Protein AF-A0A7W9AHI0-F1 (afdb_monomer_lite)

Radius of gyration: 23.48 Å; chains: 1; bounding box: 58×38×72 Å

pLDDT: mean 75.18, std 15.85, range [32.28, 95.88]

Secondary structure (DSSP, 8-state):
--------------------SEE--EEEEEEEPPPS-GGGEEEPTTS-EEEPEEEEEEEEEEETTEEEEEEEEEEEEEEEE-TT--EEEEEPPHHHHHHHHHHHS--HHHH----GGGG-THHHHHHHHHHHHHHHHHHHHHHHHHTT--

Foldseek 3Di:
DDDDDDDDDDPPDCPDDPDDQWDFDKDKDFLFQAPPDPVQWDQDPVRDTFGWTKIFIKTFTHHRNATAFIDGDQGIWIWTADPVGDIDIGRDDPVNQVVSCVVVVDNSVPPDDDPGVRRRCVVVVVVVVVVVVVVVVVVVVVVCVVVVPD

Organism: NCBI:txid1082345

Sequence (150 aa):
MILALALAMPVTAWTETRRSAMSNTPEVVLVAELPDDPRFEAYGADGRSVALDLGWSYREFSAFWMPFAAWKEAGFVFYARTPEGDLHIAPATRRELASIKALTGRNYETEYRFPYWRHYWGWISVAVLLGYVLWLRRREKARRDADGMM

Structure (mmCIF, N/CA/C/O backbone):
data_AF-A0A7W9AHI0-F1
#
_entry.id   AF-A0A7W9AHI0-F1
#
loop_
_atom_site.group_PDB
_atom_site.id
_atom_site.type_symbol
_atom_site.label_atom_id
_atom_site.label_alt_id
_atom_site.label_comp_id
_atom_site.label_asym_id
_atom_site.label_entity_id
_atom_site.label_seq_id
_atom_site.pdbx_PDB_ins_code
_atom_site.Cartn_x
_atom_site.Cartn_y
_atom_site.Cartn_z
_atom_site.occupancy
_atom_site.B_iso_or_equiv
_atom_site.auth_seq_id
_atom_site.auth_comp_id
_atom_site.auth_asym_id
_atom_site.auth_atom_id
_atom_site.pdbx_PDB_model_num
ATOM 1 N N . MET A 1 1 ? -5.627 26.321 -33.874 1.00 35.81 1 MET A N 1
ATOM 2 C CA . MET A 1 1 ? -5.529 26.811 -32.484 1.00 35.81 1 MET A CA 1
ATOM 3 C C . MET A 1 1 ? -5.981 25.670 -31.581 1.00 35.81 1 MET A C 1
ATOM 5 O O . MET A 1 1 ? -7.168 25.383 -31.542 1.00 35.81 1 MET A O 1
ATOM 9 N N . ILE A 1 2 ? -5.039 24.906 -31.020 1.00 35.97 2 ILE A N 1
ATOM 10 C CA . ILE A 1 2 ? -5.319 23.676 -30.259 1.00 35.97 2 ILE A CA 1
ATOM 11 C C . ILE A 1 2 ? -5.429 24.064 -28.781 1.00 35.97 2 ILE A C 1
ATOM 13 O O . ILE A 1 2 ? -4.451 24.517 -28.195 1.00 35.97 2 ILE A O 1
ATOM 17 N N . LEU A 1 3 ? -6.626 23.929 -28.207 1.00 34.16 3 LEU A N 1
ATOM 18 C CA . LEU A 1 3 ? -6.869 24.090 -26.774 1.00 34.16 3 LEU A CA 1
ATOM 19 C C . LEU A 1 3 ? -6.309 22.867 -26.033 1.00 34.16 3 LEU A C 1
ATOM 21 O O . LEU A 1 3 ? -6.852 21.770 -26.141 1.00 34.16 3 LEU A O 1
ATOM 25 N N . ALA A 1 4 ? -5.228 23.064 -25.281 1.00 36.00 4 ALA A N 1
ATOM 26 C CA . ALA A 1 4 ? -4.749 22.107 -24.294 1.00 36.00 4 ALA A CA 1
ATOM 27 C C . ALA A 1 4 ? -5.460 22.384 -22.961 1.00 36.00 4 ALA A C 1
ATOM 29 O O . ALA A 1 4 ? -5.213 23.396 -22.307 1.00 36.00 4 ALA A O 1
ATOM 30 N N . LEU A 1 5 ? -6.370 21.487 -22.582 1.00 36.00 5 LEU A N 1
ATOM 31 C CA . LEU A 1 5 ? -7.006 21.470 -21.270 1.00 36.00 5 LEU A CA 1
ATOM 32 C C . LEU A 1 5 ? -5.977 20.932 -20.258 1.00 36.00 5 LEU A C 1
ATOM 34 O O . LEU A 1 5 ? -5.748 19.726 -20.172 1.00 36.00 5 LEU A O 1
ATOM 38 N N . ALA A 1 6 ? -5.307 21.826 -19.533 1.00 38.06 6 ALA A N 1
ATOM 39 C CA . ALA A 1 6 ? -4.446 21.448 -18.419 1.00 38.06 6 ALA A CA 1
ATOM 40 C C . ALA A 1 6 ? -5.326 21.033 -17.228 1.00 38.06 6 ALA A C 1
ATOM 42 O O . ALA A 1 6 ? -5.964 21.867 -16.587 1.00 38.06 6 ALA A O 1
ATOM 43 N N . LEU A 1 7 ? -5.383 19.728 -16.962 1.00 40.00 7 LEU A N 1
ATOM 44 C CA . LEU A 1 7 ? -5.977 19.162 -15.754 1.00 40.00 7 LEU A CA 1
ATOM 45 C C . LEU A 1 7 ? -5.159 19.600 -14.534 1.00 40.00 7 LEU A C 1
ATOM 47 O O . LEU A 1 7 ? -4.026 19.165 -14.338 1.00 40.00 7 LEU A O 1
ATOM 51 N N . ALA A 1 8 ? -5.759 20.452 -13.707 1.00 37.53 8 ALA A N 1
ATOM 52 C CA . ALA A 1 8 ? -5.305 20.723 -12.355 1.00 37.53 8 ALA A CA 1
ATOM 53 C C . ALA A 1 8 ? -5.481 19.452 -11.506 1.00 37.53 8 ALA A C 1
ATOM 55 O O . ALA A 1 8 ? -6.604 19.064 -11.190 1.00 37.53 8 ALA A O 1
ATOM 56 N N . MET A 1 9 ? -4.379 18.797 -11.137 1.00 32.28 9 MET A N 1
ATOM 57 C CA . MET A 1 9 ? -4.371 17.853 -10.019 1.00 32.28 9 MET A CA 1
ATOM 58 C C . MET A 1 9 ? -3.798 18.570 -8.791 1.00 32.28 9 MET A C 1
ATOM 60 O O . MET A 1 9 ? -2.657 19.034 -8.854 1.00 32.28 9 MET A O 1
ATOM 64 N N . PRO A 1 10 ? -4.553 18.697 -7.686 1.00 40.06 10 PRO A N 1
ATOM 65 C CA . PRO A 1 10 ? -4.031 19.296 -6.467 1.00 40.06 10 PRO A CA 1
ATOM 66 C C . PRO A 1 10 ? -2.976 18.374 -5.838 1.00 40.06 10 PRO A C 1
ATOM 68 O O . PRO A 1 10 ? -3.266 17.273 -5.373 1.00 40.06 10 PRO A O 1
ATOM 71 N N . VAL A 1 11 ? -1.728 18.850 -5.841 1.00 40.88 11 VAL A N 1
ATOM 72 C CA . VAL A 1 11 ? -0.559 18.272 -5.158 1.00 40.88 11 VAL A CA 1
ATOM 73 C C . VAL A 1 11 ? -0.609 18.666 -3.679 1.00 40.88 11 VAL A C 1
ATOM 75 O O . VAL A 1 11 ? 0.207 19.442 -3.195 1.00 40.88 11 VAL A O 1
ATOM 78 N N . THR A 1 12 ? -1.608 18.186 -2.944 1.00 46.41 12 THR A N 1
ATOM 79 C CA . THR A 1 12 ? -1.746 18.495 -1.511 1.00 46.41 12 THR A CA 1
ATOM 80 C C . THR A 1 12 ? -2.149 17.257 -0.726 1.00 46.41 12 THR A C 1
ATOM 82 O O . THR A 1 12 ? -3.293 17.112 -0.314 1.00 46.41 12 THR A O 1
ATOM 85 N N . ALA A 1 13 ? -1.187 16.353 -0.550 1.00 34.72 13 ALA A N 1
ATOM 86 C CA . ALA A 1 13 ? -1.108 15.411 0.572 1.00 34.72 13 ALA A CA 1
ATOM 87 C C . ALA A 1 13 ? 0.318 14.833 0.622 1.00 34.72 13 ALA A C 1
ATOM 89 O O . ALA A 1 13 ? 0.546 13.631 0.513 1.00 34.72 13 ALA A O 1
ATOM 90 N N . TRP A 1 14 ? 1.302 15.730 0.703 1.00 39.62 14 TRP A N 1
ATOM 91 C CA . TRP A 1 14 ? 2.685 15.392 1.025 1.00 39.62 14 TRP A CA 1
ATOM 92 C C . TRP A 1 14 ? 2.765 15.275 2.553 1.00 39.62 14 TRP A C 1
ATOM 94 O O . TRP A 1 14 ? 3.158 16.210 3.240 1.00 39.62 14 TRP A O 1
ATOM 104 N N . THR A 1 15 ? 2.287 14.162 3.117 1.00 39.81 15 THR A N 1
ATOM 105 C CA . THR A 1 15 ? 2.595 13.831 4.515 1.00 39.81 15 THR A CA 1
ATOM 106 C C . THR A 1 15 ? 3.915 13.088 4.541 1.00 39.81 15 THR A C 1
ATOM 108 O O . THR A 1 15 ? 4.032 11.905 4.221 1.00 39.81 15 THR A O 1
ATOM 111 N N . GLU A 1 16 ? 4.906 13.891 4.869 1.00 41.38 16 GLU A N 1
ATOM 112 C CA . GLU A 1 16 ? 6.323 13.660 5.028 1.00 41.38 16 GLU A CA 1
ATOM 113 C C . GLU A 1 16 ? 6.597 12.528 6.029 1.00 41.38 16 GLU A C 1
ATOM 115 O O . GLU A 1 16 ? 6.655 12.718 7.237 1.00 41.38 16 GLU A O 1
ATOM 120 N N . THR A 1 17 ? 6.775 11.311 5.522 1.00 46.56 17 THR A N 1
ATOM 121 C CA . THR A 1 17 ? 7.538 10.280 6.232 1.00 46.56 17 THR A CA 1
ATOM 122 C C . THR A 1 17 ? 8.895 10.260 5.551 1.00 46.56 17 THR A C 1
ATOM 124 O O . THR A 1 17 ? 8.937 10.118 4.328 1.00 46.56 17 THR A O 1
ATOM 127 N N . ARG A 1 18 ? 10.004 10.445 6.285 1.00 42.34 18 ARG A N 1
ATOM 128 C CA . ARG A 1 18 ? 11.365 10.295 5.735 1.00 42.34 18 ARG A CA 1
ATOM 129 C C . ARG A 1 18 ? 11.528 8.869 5.192 1.00 42.34 18 ARG A C 1
ATOM 131 O O . ARG A 1 18 ? 12.003 7.980 5.892 1.00 42.34 18 ARG A O 1
ATOM 138 N N . ARG A 1 19 ? 11.105 8.635 3.950 1.00 52.91 19 ARG A N 1
ATOM 139 C CA . ARG A 1 19 ? 11.307 7.377 3.238 1.00 52.91 19 ARG A CA 1
ATOM 140 C C . ARG A 1 19 ? 12.772 7.331 2.836 1.00 52.91 19 ARG A C 1
ATOM 142 O O . ARG A 1 19 ? 13.222 8.122 2.005 1.00 52.91 19 ARG A O 1
ATOM 149 N N . SER A 1 20 ? 13.512 6.420 3.461 1.00 56.03 20 SER A N 1
ATOM 150 C CA . SER A 1 20 ? 14.818 5.971 2.983 1.00 56.03 20 SER A CA 1
ATOM 151 C C . SER A 1 20 ? 14.766 5.689 1.479 1.00 56.03 20 SER A C 1
ATOM 153 O O . SER A 1 20 ? 13.733 5.268 0.961 1.00 56.03 20 SER A O 1
ATOM 155 N N . ALA A 1 21 ? 15.889 5.882 0.779 1.00 56.78 21 ALA A N 1
ATOM 156 C CA . ALA A 1 21 ? 15.990 5.672 -0.672 1.00 56.78 21 ALA A CA 1
ATOM 157 C C . ALA A 1 21 ? 15.552 4.263 -1.125 1.00 56.78 21 ALA A C 1
ATOM 159 O O . ALA A 1 21 ? 15.205 4.074 -2.289 1.00 56.78 21 ALA A O 1
ATOM 160 N N . MET A 1 22 ? 15.544 3.294 -0.206 1.00 56.94 22 MET A N 1
ATOM 161 C CA . MET A 1 22 ? 14.852 2.016 -0.336 1.00 56.94 22 MET A CA 1
ATOM 162 C C . MET A 1 22 ? 13.978 1.793 0.903 1.00 56.94 22 MET A C 1
ATOM 164 O O . MET A 1 22 ? 14.481 1.894 2.026 1.00 56.94 22 MET A O 1
ATOM 168 N N . SER A 1 23 ? 12.698 1.465 0.714 1.00 69.44 23 SER A N 1
ATOM 169 C CA . SER A 1 23 ? 11.805 1.029 1.796 1.00 69.44 23 SER A CA 1
ATOM 170 C C . SER A 1 23 ? 11.157 -0.315 1.461 1.00 69.44 23 SER A C 1
ATOM 172 O O . SER A 1 23 ? 10.849 -0.611 0.306 1.00 69.44 23 SER A O 1
ATOM 174 N N . ASN A 1 24 ? 11.006 -1.144 2.493 1.00 72.62 24 ASN A N 1
ATOM 175 C CA . ASN A 1 24 ? 10.303 -2.430 2.456 1.00 72.62 24 ASN A CA 1
ATOM 176 C C . ASN A 1 24 ? 9.570 -2.663 3.790 1.00 72.62 24 ASN A C 1
ATOM 178 O O . ASN A 1 24 ? 9.585 -3.754 4.363 1.00 72.62 24 ASN A O 1
ATOM 182 N N . THR A 1 25 ? 9.041 -1.581 4.354 1.00 73.00 25 THR A N 1
ATOM 183 C CA . THR A 1 25 ? 8.353 -1.563 5.645 1.00 73.00 25 THR A CA 1
ATOM 184 C C . THR A 1 25 ? 6.849 -1.738 5.442 1.00 73.00 25 THR A C 1
ATOM 186 O O . THR A 1 25 ? 6.330 -1.307 4.410 1.00 73.00 25 THR A O 1
ATOM 189 N N . PRO A 1 26 ? 6.142 -2.364 6.399 1.00 71.75 26 PRO A N 1
ATOM 190 C CA . PRO A 1 26 ? 4.685 -2.423 6.369 1.00 71.75 26 PRO A CA 1
ATOM 191 C C . PRO A 1 26 ? 4.097 -1.006 6.394 1.00 71.75 26 PRO A C 1
ATOM 193 O O . PRO A 1 26 ? 4.475 -0.183 7.228 1.00 71.75 26 PRO A O 1
ATOM 196 N N . GLU A 1 27 ? 3.173 -0.734 5.477 1.00 78.44 27 GLU A N 1
ATOM 197 C CA . GLU A 1 27 ? 2.407 0.509 5.382 1.00 78.44 27 GLU A CA 1
ATOM 198 C C . GLU A 1 27 ? 0.902 0.216 5.529 1.00 78.44 27 GLU A C 1
ATOM 200 O O . GLU A 1 27 ? 0.433 -0.910 5.325 1.00 78.44 27 GLU A O 1
ATOM 205 N N . VAL A 1 28 ? 0.132 1.242 5.902 1.00 79.00 28 VAL A N 1
ATOM 206 C CA . VAL A 1 28 ? -1.325 1.159 6.066 1.00 79.00 28 VAL A CA 1
ATOM 207 C C . VAL A 1 28 ? -1.992 2.222 5.205 1.00 79.00 28 VAL A C 1
ATOM 209 O O . VAL A 1 28 ? -1.668 3.404 5.304 1.00 79.00 28 VAL A O 1
ATOM 212 N N . VAL A 1 29 ? -2.935 1.800 4.363 1.00 80.12 29 VAL A N 1
ATOM 213 C CA . VAL A 1 29 ? -3.824 2.708 3.625 1.00 80.12 29 VAL A CA 1
ATOM 214 C C . VAL A 1 29 ? -5.160 2.759 4.347 1.00 80.12 29 VAL A C 1
ATOM 216 O O . VAL A 1 29 ? -5.751 1.711 4.604 1.00 80.12 29 VAL A O 1
ATOM 219 N N . LEU A 1 30 ? -5.642 3.969 4.635 1.00 78.75 30 LEU A N 1
ATOM 220 C CA . LEU A 1 30 ? -6.991 4.199 5.145 1.00 78.75 30 LEU A CA 1
ATOM 221 C C . LEU A 1 30 ? -8.019 3.615 4.168 1.00 78.75 30 LEU A C 1
ATOM 223 O O . LEU A 1 30 ? -8.024 3.942 2.978 1.00 78.75 30 LEU A O 1
ATOM 227 N N . VAL A 1 31 ? -8.868 2.730 4.679 1.00 78.00 31 VAL A N 1
ATOM 228 C CA . VAL A 1 31 ? -9.983 2.133 3.938 1.00 78.00 31 VAL A CA 1
ATOM 229 C C . VAL A 1 31 ? -11.275 2.857 4.279 1.00 78.00 31 VAL A C 1
ATOM 231 O O . VAL A 1 31 ? -12.046 3.175 3.374 1.00 78.00 31 VAL A O 1
ATOM 234 N N . ALA A 1 32 ? -11.513 3.090 5.568 1.00 77.88 32 ALA A N 1
ATOM 235 C CA . ALA A 1 32 ? -12.708 3.754 6.054 1.00 77.88 32 ALA A CA 1
ATOM 236 C C . ALA A 1 32 ? -12.448 4.417 7.406 1.00 77.88 32 ALA A C 1
ATOM 238 O O . ALA A 1 32 ? -11.876 3.796 8.303 1.00 77.88 32 ALA A O 1
ATOM 239 N N . GLU A 1 33 ? -12.926 5.652 7.530 1.00 79.25 33 GLU A N 1
ATOM 240 C CA . GLU A 1 33 ? -13.134 6.303 8.820 1.00 79.25 33 GLU A CA 1
ATOM 241 C C . GLU A 1 33 ? -14.290 5.568 9.503 1.00 79.25 33 GLU A C 1
ATOM 243 O O . GLU A 1 33 ? -15.385 5.442 8.934 1.00 79.25 33 GLU A O 1
ATOM 248 N N . LEU A 1 34 ? -14.028 4.985 10.671 1.00 80.44 34 LEU A N 1
ATOM 249 C CA . LEU A 1 34 ? -15.074 4.307 11.428 1.00 80.44 34 LEU A CA 1
ATOM 250 C C . LEU A 1 34 ? -15.921 5.349 12.171 1.00 80.44 34 LEU A C 1
ATOM 252 O O . LEU A 1 34 ? -15.420 6.416 12.522 1.00 80.44 34 LEU A O 1
ATOM 256 N N . PRO A 1 35 ? -17.222 5.079 12.380 1.00 75.25 35 PRO A N 1
ATOM 257 C CA . PRO A 1 35 ? -18.067 5.974 13.156 1.00 75.25 35 PRO A CA 1
ATOM 258 C C . PRO A 1 35 ? -17.532 6.116 14.583 1.00 75.25 35 PRO A C 1
ATOM 260 O O . PRO A 1 35 ? -16.989 5.162 15.141 1.00 75.25 35 PRO A O 1
ATOM 263 N N . ASP A 1 36 ? -17.749 7.298 15.157 1.00 73.06 36 ASP A N 1
ATOM 264 C CA . ASP A 1 36 ? -17.365 7.655 16.524 1.00 73.06 36 ASP A CA 1
ATOM 265 C C . ASP A 1 36 ? -18.244 6.880 17.528 1.00 73.06 36 ASP A C 1
ATOM 267 O O . ASP A 1 36 ? -19.304 7.334 17.966 1.00 73.06 36 ASP A O 1
ATOM 271 N N . ASP A 1 37 ? -17.866 5.625 17.774 1.00 74.38 37 ASP A N 1
ATOM 272 C CA . ASP A 1 37 ? -18.520 4.674 18.673 1.00 74.38 37 ASP A CA 1
ATOM 273 C C . ASP A 1 37 ? -17.473 4.177 19.684 1.00 74.38 37 ASP A C 1
ATOM 275 O O . ASP A 1 37 ? -16.381 3.778 19.266 1.00 74.38 37 ASP A O 1
ATOM 279 N N . PRO A 1 38 ? -17.801 4.099 20.990 1.00 74.88 38 PRO A N 1
ATOM 280 C CA . PRO A 1 38 ? -16.891 3.599 22.024 1.00 74.88 38 PRO A CA 1
ATOM 281 C C . PRO A 1 38 ? -16.283 2.219 21.728 1.00 74.88 38 PRO A C 1
ATOM 283 O O . PRO A 1 38 ? -15.257 1.844 22.288 1.00 74.88 38 PRO A O 1
ATOM 286 N N . ARG A 1 39 ? -16.922 1.418 20.865 1.00 72.12 39 ARG A N 1
ATOM 287 C CA . ARG A 1 39 ? -16.424 0.104 20.425 1.00 72.12 39 ARG A CA 1
ATOM 288 C C . ARG A 1 39 ? -15.234 0.187 19.471 1.00 72.12 39 ARG A C 1
ATOM 290 O O . ARG A 1 39 ? -14.542 -0.814 19.302 1.00 72.12 39 ARG A O 1
ATOM 297 N N . PHE A 1 40 ? -15.033 1.334 18.832 1.00 73.25 40 PHE A N 1
ATOM 298 C CA . PHE A 1 40 ? -13.911 1.626 17.944 1.00 73.25 40 PHE A CA 1
ATOM 299 C C . PHE A 1 40 ? -12.928 2.606 18.591 1.00 73.25 40 PHE A C 1
ATOM 301 O O . PHE A 1 40 ? -12.128 3.215 17.896 1.00 73.25 40 PHE A O 1
ATOM 308 N N . GLU A 1 41 ? -12.943 2.739 19.915 1.00 76.62 41 GLU A N 1
ATOM 309 C CA . GLU A 1 41 ? -11.916 3.470 20.650 1.00 76.62 41 GLU A CA 1
ATOM 310 C C . GLU A 1 41 ? -10.856 2.498 21.177 1.00 76.62 41 GLU A C 1
ATOM 312 O O . GLU A 1 41 ? -11.166 1.471 21.787 1.00 76.62 41 GLU A O 1
ATOM 317 N N . ALA A 1 42 ? -9.584 2.830 20.968 1.00 71.75 42 ALA A N 1
ATOM 318 C CA . ALA A 1 42 ? -8.486 2.205 21.692 1.00 71.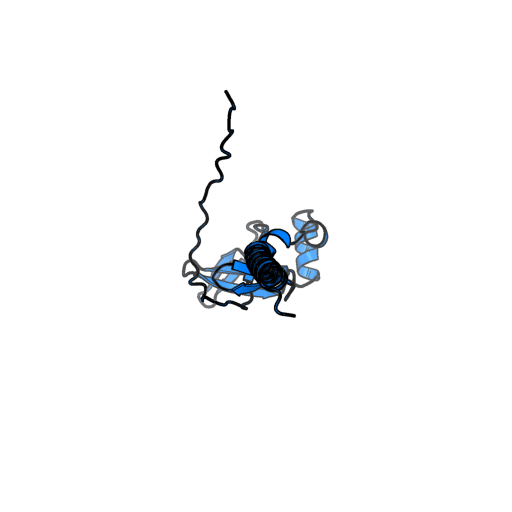75 42 ALA A CA 1
ATOM 319 C C . ALA A 1 42 ? -8.040 3.118 22.832 1.00 71.75 42 ALA A C 1
ATOM 321 O O . ALA A 1 42 ? -7.883 4.325 22.645 1.00 71.75 42 ALA A O 1
ATOM 322 N N . TYR A 1 43 ? -7.790 2.529 24.000 1.00 68.50 43 TYR A N 1
ATOM 323 C CA . TYR A 1 43 ? -7.190 3.236 25.125 1.00 68.50 43 TYR A CA 1
ATOM 324 C C . TYR A 1 43 ? -5.676 3.061 25.086 1.00 68.50 43 TYR A C 1
ATOM 326 O O . TYR A 1 43 ? -5.169 1.936 25.148 1.00 68.50 43 TYR A O 1
ATOM 334 N N . GLY A 1 44 ? -4.960 4.178 24.975 1.00 63.75 44 GLY A N 1
ATOM 335 C CA . GLY A 1 44 ? -3.512 4.204 25.133 1.00 63.75 44 GLY A CA 1
ATOM 336 C C . GLY A 1 44 ? -3.095 3.886 26.572 1.00 63.75 44 GLY A C 1
ATOM 337 O O . GLY A 1 44 ? -3.904 3.905 27.503 1.00 63.75 44 GLY A O 1
ATOM 338 N N . ALA A 1 45 ? -1.805 3.609 26.782 1.00 63.41 45 ALA A N 1
ATOM 339 C CA . ALA A 1 45 ? -1.246 3.391 28.123 1.00 63.41 45 ALA A CA 1
ATOM 340 C C . ALA A 1 45 ? -1.374 4.628 29.042 1.00 63.41 45 ALA A C 1
ATOM 342 O O . ALA A 1 45 ? -1.257 4.521 30.260 1.00 63.41 45 ALA A O 1
ATOM 343 N N . ASP A 1 46 ? -1.624 5.792 28.448 1.00 69.38 46 ASP A N 1
ATOM 344 C CA . ASP A 1 46 ? -1.905 7.082 29.074 1.00 69.38 46 ASP A CA 1
ATOM 345 C C . ASP A 1 46 ? -3.392 7.282 29.437 1.00 69.38 46 ASP A C 1
ATOM 347 O O . ASP A 1 46 ? -3.750 8.302 30.027 1.00 69.38 46 ASP A O 1
ATOM 351 N N . GLY A 1 47 ? -4.260 6.320 29.105 1.00 69.81 47 GLY A N 1
ATOM 352 C CA . GLY A 1 47 ? -5.693 6.350 29.398 1.00 69.81 47 GLY A CA 1
ATOM 353 C C . GLY A 1 47 ? -6.513 7.255 28.477 1.00 69.81 47 GLY A C 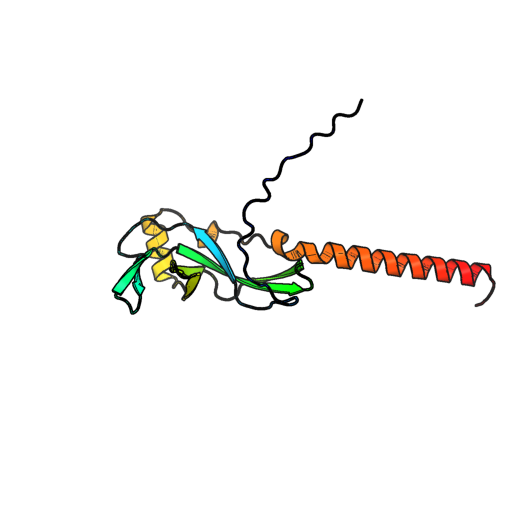1
ATOM 354 O O . GLY A 1 47 ? -7.704 7.442 28.726 1.00 69.81 47 GLY A O 1
ATOM 355 N N . ARG A 1 48 ? -5.915 7.816 27.419 1.00 72.56 48 ARG A N 1
ATOM 356 C CA . ARG A 1 48 ? -6.645 8.595 26.410 1.00 72.56 48 ARG A CA 1
ATOM 357 C C . ARG A 1 48 ? -7.299 7.656 25.402 1.00 72.56 48 ARG A C 1
ATOM 359 O O . ARG A 1 48 ? -6.673 6.685 24.973 1.00 72.56 48 ARG A O 1
ATOM 366 N N . SER A 1 49 ? -8.546 7.945 25.030 1.00 70.81 49 SER A N 1
ATOM 367 C CA . SER A 1 49 ? -9.191 7.267 23.910 1.00 70.81 49 SER A CA 1
ATOM 368 C C . SER A 1 49 ? -8.726 7.874 22.592 1.00 70.81 49 SER A C 1
ATOM 370 O O . SER A 1 49 ? -8.621 9.094 22.442 1.00 70.81 49 SER A O 1
ATOM 372 N N . VAL A 1 50 ? -8.424 7.004 21.636 1.00 75.62 50 VAL A N 1
ATOM 373 C CA . VAL A 1 50 ? -8.136 7.377 20.254 1.00 75.62 50 VAL A CA 1
ATOM 374 C C . VAL A 1 50 ? -9.090 6.598 19.362 1.00 75.62 50 VAL A C 1
ATOM 376 O O . VAL A 1 50 ? -9.215 5.378 19.505 1.00 75.62 50 VAL A O 1
ATOM 379 N N . ALA A 1 51 ? -9.763 7.306 18.455 1.00 78.88 51 ALA A N 1
ATOM 380 C CA . ALA A 1 51 ? -10.617 6.685 17.455 1.00 78.88 51 ALA A CA 1
ATOM 381 C C . ALA A 1 51 ? -9.776 5.769 16.552 1.00 78.88 51 ALA A C 1
ATOM 383 O O . ALA A 1 51 ? -8.702 6.149 16.074 1.00 78.88 51 ALA A O 1
ATOM 384 N N . LEU A 1 52 ? -10.251 4.543 16.356 1.00 82.94 52 LEU A N 1
ATOM 385 C CA . LEU A 1 52 ? -9.655 3.575 15.452 1.00 82.94 52 LEU A CA 1
ATOM 386 C C . LEU A 1 52 ? -10.231 3.769 14.060 1.00 82.94 52 LEU A C 1
ATOM 388 O O . LEU A 1 52 ? -11.443 3.775 13.872 1.00 82.94 52 LEU A O 1
ATOM 392 N N . ASP A 1 53 ? -9.346 3.801 13.078 1.00 85.50 53 ASP A N 1
ATOM 393 C CA . ASP A 1 53 ? -9.712 3.727 11.676 1.00 85.50 53 ASP A CA 1
ATOM 394 C C . ASP A 1 53 ? -9.521 2.309 11.146 1.00 85.50 53 ASP A C 1
ATOM 396 O O . ASP A 1 53 ? -8.659 1.544 11.601 1.00 85.50 53 ASP A O 1
ATOM 400 N N . LEU A 1 54 ? -10.295 1.965 10.116 1.00 85.75 54 LEU A N 1
ATOM 401 C CA . LEU A 1 54 ? -10.072 0.743 9.361 1.00 85.75 54 LEU A CA 1
ATOM 402 C C . LEU A 1 54 ? -9.067 1.019 8.243 1.00 85.75 54 LEU A C 1
ATOM 404 O O . LEU A 1 54 ? -9.324 1.785 7.312 1.00 85.75 54 LEU A O 1
ATOM 408 N N . GLY A 1 55 ? -7.930 0.341 8.305 1.00 86.75 55 GLY A N 1
ATOM 409 C CA . GLY A 1 55 ? -6.896 0.358 7.284 1.00 86.75 55 GLY A CA 1
ATOM 410 C C . GLY A 1 55 ? -6.712 -0.990 6.595 1.00 86.75 55 GLY A C 1
ATOM 411 O O . GLY A 1 55 ? -7.188 -2.034 7.043 1.00 86.75 55 GLY A O 1
ATOM 412 N N . TRP A 1 56 ? -5.972 -0.973 5.491 1.00 84.31 56 TRP A N 1
ATOM 413 C CA . TRP A 1 56 ? -5.450 -2.165 4.836 1.00 84.31 56 TRP A CA 1
ATOM 414 C C . TRP A 1 56 ? -3.925 -2.157 4.928 1.00 84.31 56 TRP A C 1
ATOM 416 O O . TRP A 1 56 ? -3.273 -1.235 4.437 1.00 84.31 56 TRP A O 1
ATOM 426 N N . SER A 1 57 ? -3.361 -3.198 5.535 1.00 85.12 57 SER A N 1
ATOM 427 C CA . SER A 1 57 ? -1.923 -3.421 5.628 1.00 85.12 57 SER A CA 1
ATOM 428 C C . SER A 1 57 ? -1.379 -4.014 4.330 1.00 85.12 57 SER A C 1
ATOM 430 O O . SER A 1 57 ? -1.806 -5.076 3.848 1.00 85.12 57 SER A O 1
ATOM 432 N N . TYR A 1 58 ? -0.400 -3.319 3.770 1.00 85.06 58 TYR A N 1
ATOM 433 C CA . TYR A 1 58 ? 0.342 -3.739 2.593 1.00 85.06 58 TYR A CA 1
ATOM 434 C C . TYR A 1 58 ? 1.826 -3.487 2.805 1.00 85.06 58 TYR A C 1
ATOM 436 O O . TYR A 1 58 ? 2.240 -2.685 3.639 1.00 85.06 58 TYR A O 1
ATOM 444 N N . ARG A 1 59 ? 2.633 -4.174 2.011 1.00 84.56 59 ARG A N 1
ATOM 445 C CA . ARG A 1 59 ? 4.060 -3.921 1.930 1.00 84.56 59 ARG A CA 1
ATOM 446 C C . ARG A 1 59 ? 4.361 -3.331 0.570 1.00 84.56 59 ARG A C 1
ATOM 448 O O . ARG A 1 59 ? 3.941 -3.892 -0.441 1.00 84.56 59 ARG A O 1
ATOM 455 N N . GLU A 1 60 ? 5.057 -2.204 0.558 1.00 84.81 60 GLU A N 1
ATOM 456 C CA . GLU A 1 60 ? 5.540 -1.552 -0.656 1.00 84.81 60 GLU A CA 1
ATOM 457 C C . GLU A 1 60 ? 7.047 -1.753 -0.768 1.00 84.81 60 GLU A C 1
ATOM 459 O O . GLU A 1 60 ? 7.794 -1.463 0.165 1.00 84.81 60 GLU A O 1
ATOM 464 N N . PHE A 1 61 ? 7.488 -2.229 -1.928 1.00 86.50 61 PHE A N 1
ATOM 465 C CA . PHE A 1 61 ? 8.880 -2.138 -2.329 1.00 86.50 61 PHE A CA 1
ATOM 466 C C . PHE A 1 61 ? 9.071 -0.850 -3.121 1.00 86.50 61 PHE A C 1
ATOM 468 O O . PHE A 1 61 ? 8.556 -0.707 -4.239 1.00 86.50 61 PHE A O 1
ATOM 475 N N . SER A 1 62 ? 9.832 0.073 -2.539 1.00 85.19 62 SER A N 1
ATOM 476 C CA . SER A 1 62 ? 10.213 1.320 -3.186 1.00 85.19 62 SER A CA 1
ATOM 477 C C . SER A 1 62 ? 11.729 1.410 -3.351 1.00 85.19 62 SER A C 1
ATOM 479 O O . SER A 1 62 ? 12.499 0.969 -2.494 1.00 85.19 62 SER A O 1
ATOM 481 N N . ALA A 1 63 ? 12.161 1.982 -4.472 1.00 83.75 63 ALA A N 1
ATOM 482 C CA . ALA A 1 63 ? 13.554 2.315 -4.733 1.00 83.75 63 ALA A CA 1
ATOM 483 C C . ALA A 1 63 ? 13.625 3.693 -5.396 1.00 83.75 63 ALA A C 1
ATOM 485 O O . ALA A 1 63 ? 12.812 4.010 -6.262 1.00 83.75 63 ALA A O 1
ATOM 486 N N . PHE A 1 64 ? 14.580 4.525 -4.979 1.00 83.94 64 PHE A N 1
ATOM 487 C CA . PHE A 1 64 ? 14.722 5.911 -5.445 1.00 83.94 64 PHE A CA 1
ATOM 488 C C . PHE A 1 64 ? 13.415 6.715 -5.349 1.00 83.94 64 PHE A C 1
ATOM 490 O O . PHE A 1 64 ? 13.062 7.448 -6.269 1.00 83.94 64 PHE A O 1
ATOM 497 N N . TRP A 1 65 ? 12.679 6.555 -4.243 1.00 78.44 65 TRP A N 1
ATOM 498 C CA . TRP A 1 65 ? 11.368 7.188 -4.014 1.00 78.44 65 TRP A CA 1
ATOM 499 C C . TRP A 1 65 ? 10.276 6.803 -5.028 1.00 78.44 65 TRP A C 1
ATOM 501 O O . TRP A 1 65 ? 9.223 7.437 -5.070 1.00 78.44 65 TRP A O 1
ATOM 511 N N . MET A 1 66 ? 10.496 5.750 -5.819 1.00 83.75 66 MET A N 1
ATOM 512 C CA . MET A 1 66 ? 9.518 5.211 -6.760 1.00 83.75 66 MET A CA 1
ATOM 513 C C . MET A 1 66 ? 9.020 3.850 -6.258 1.00 83.75 66 MET A C 1
ATOM 515 O O . MET A 1 66 ? 9.839 2.978 -5.956 1.00 83.75 66 MET A O 1
ATOM 519 N N . PRO A 1 67 ? 7.700 3.626 -6.174 1.00 84.31 67 PRO A N 1
ATOM 520 C CA . PRO A 1 67 ? 7.137 2.328 -5.865 1.00 84.31 67 PRO A CA 1
ATOM 521 C C . PRO A 1 67 ? 7.230 1.421 -7.095 1.00 84.31 67 PRO A C 1
ATOM 523 O O . PRO A 1 67 ? 6.850 1.788 -8.214 1.00 84.31 67 PRO A O 1
ATOM 526 N N . PHE A 1 68 ? 7.754 0.223 -6.873 1.00 86.06 68 PHE A N 1
ATOM 527 C CA . PHE A 1 68 ? 7.936 -0.798 -7.902 1.00 86.06 68 PHE A CA 1
ATOM 528 C C . PHE A 1 68 ? 6.971 -1.961 -7.740 1.00 86.06 68 PHE A C 1
ATOM 530 O O . PHE A 1 68 ? 6.598 -2.593 -8.728 1.00 86.06 68 PHE A O 1
ATOM 537 N N . ALA A 1 69 ? 6.597 -2.282 -6.508 1.00 86.00 69 ALA A N 1
ATOM 538 C CA . ALA A 1 69 ? 5.625 -3.318 -6.234 1.00 86.00 69 ALA A CA 1
ATOM 539 C C . ALA A 1 69 ? 4.955 -3.066 -4.890 1.00 86.00 69 ALA A C 1
ATOM 541 O O . ALA A 1 69 ? 5.575 -2.538 -3.971 1.00 86.00 69 ALA A O 1
ATOM 542 N N . ALA A 1 70 ? 3.713 -3.523 -4.764 1.00 85.69 70 ALA A N 1
ATOM 543 C CA . ALA A 1 70 ? 3.048 -3.642 -3.479 1.00 85.69 70 ALA A CA 1
ATOM 544 C C . ALA A 1 70 ? 2.329 -4.987 -3.379 1.00 85.69 70 ALA A C 1
ATOM 546 O O . ALA A 1 70 ? 1.733 -5.457 -4.352 1.00 85.69 70 ALA A O 1
ATOM 547 N N . TRP A 1 71 ? 2.369 -5.609 -2.205 1.00 83.81 71 TRP A N 1
ATOM 548 C CA . TRP A 1 71 ? 1.669 -6.861 -1.932 1.00 83.81 71 TRP A CA 1
ATOM 549 C C . TRP A 1 71 ? 0.944 -6.820 -0.592 1.00 83.81 71 TRP A C 1
ATOM 551 O O . TRP A 1 71 ? 1.238 -6.015 0.289 1.00 83.81 71 TRP A O 1
ATOM 561 N N . LYS A 1 72 ? -0.056 -7.693 -0.462 1.00 80.69 72 LYS A N 1
ATOM 562 C CA . LYS A 1 72 ? -0.846 -7.828 0.763 1.00 80.69 72 LYS A CA 1
ATOM 563 C C . LYS A 1 72 ? 0.026 -8.449 1.850 1.00 80.69 72 LYS A C 1
ATOM 565 O O . LYS A 1 72 ? 0.690 -9.448 1.585 1.00 80.69 72 LYS A O 1
ATOM 570 N N . GLU A 1 73 ? -0.002 -7.867 3.044 1.00 79.38 73 GLU A N 1
ATOM 571 C CA . GLU A 1 73 ? 0.730 -8.394 4.195 1.00 79.38 73 GLU A CA 1
ATOM 572 C C . GLU A 1 73 ? -0.238 -9.011 5.209 1.00 79.38 73 GLU A C 1
ATOM 574 O O . GLU A 1 73 ? -0.460 -10.219 5.166 1.00 79.38 73 GLU A O 1
ATOM 579 N N . ALA A 1 74 ? -0.873 -8.195 6.056 1.00 74.06 74 ALA A N 1
ATOM 580 C CA . ALA A 1 74 ? -1.779 -8.679 7.104 1.00 74.06 74 ALA A CA 1
ATOM 581 C C . ALA A 1 74 ? -3.277 -8.574 6.748 1.00 74.06 74 ALA A C 1
ATOM 583 O O . ALA A 1 74 ? -4.113 -9.148 7.439 1.00 74.06 74 ALA A O 1
ATOM 584 N N . GLY A 1 75 ? -3.635 -7.881 5.660 1.00 81.75 75 GLY A N 1
ATOM 585 C CA . GLY A 1 75 ? -5.036 -7.647 5.294 1.00 81.75 75 GLY A CA 1
ATOM 586 C C . GLY A 1 75 ? -5.621 -6.424 6.000 1.00 81.75 75 GLY A C 1
ATOM 587 O O . GLY A 1 75 ? -4.947 -5.402 6.089 1.00 81.75 75 GLY A O 1
ATOM 588 N N . PHE A 1 76 ? -6.868 -6.500 6.470 1.00 84.81 76 PHE A N 1
ATOM 589 C CA . PHE A 1 76 ? -7.474 -5.405 7.231 1.00 84.81 76 PHE A CA 1
ATOM 590 C C . PHE A 1 76 ? -6.836 -5.269 8.610 1.00 84.81 76 PHE A C 1
ATOM 592 O O . PHE A 1 76 ? -6.610 -6.254 9.313 1.00 84.81 76 PHE A O 1
ATOM 599 N N . VAL A 1 77 ? -6.582 -4.029 9.000 1.00 86.44 77 VAL A N 1
ATOM 600 C CA . VAL A 1 77 ? -6.003 -3.671 10.289 1.00 86.44 77 VAL A CA 1
ATOM 601 C C . VAL A 1 77 ? -6.777 -2.503 10.869 1.00 86.44 77 VAL A C 1
ATOM 603 O O . VAL A 1 77 ? -7.188 -1.606 10.138 1.00 86.44 77 VAL A O 1
ATOM 606 N N . PHE A 1 78 ? -6.954 -2.501 12.180 1.00 85.25 78 PHE A N 1
ATOM 607 C CA . PHE A 1 78 ? -7.297 -1.287 12.897 1.00 85.25 78 PHE A CA 1
ATOM 608 C C . PHE A 1 78 ? -6.024 -0.493 13.103 1.00 85.25 78 PHE A C 1
ATOM 610 O O . PHE A 1 78 ? -5.002 -1.061 13.504 1.00 85.25 78 PHE A O 1
ATOM 617 N N . TYR A 1 79 ? -6.070 0.801 12.818 1.00 83.88 79 TYR A N 1
ATOM 618 C CA . TYR A 1 79 ? -4.966 1.672 13.165 1.00 83.88 79 TYR A CA 1
ATOM 619 C C . TYR A 1 79 ? -5.460 2.931 13.864 1.00 83.88 79 TYR A C 1
ATOM 621 O O . TYR A 1 79 ? -6.517 3.463 13.546 1.00 83.88 79 TYR A O 1
ATOM 629 N N . ALA A 1 80 ? -4.669 3.392 14.823 1.00 81.44 80 ALA A N 1
ATOM 630 C CA . ALA A 1 80 ? -4.836 4.680 15.472 1.00 81.44 80 ALA A CA 1
ATOM 631 C C . ALA A 1 80 ? -3.569 5.495 15.231 1.00 81.44 80 ALA A C 1
ATOM 633 O O . ALA A 1 80 ? -2.454 4.968 15.318 1.00 81.44 80 ALA A O 1
ATOM 634 N N . ARG A 1 81 ? -3.748 6.778 14.921 1.00 74.50 81 ARG A N 1
ATOM 635 C CA . ARG A 1 81 ? -2.653 7.741 14.837 1.00 74.50 81 ARG A CA 1
ATOM 636 C C . ARG A 1 81 ? -2.747 8.671 16.035 1.00 74.50 81 ARG A C 1
ATOM 638 O O . ARG A 1 81 ? -3.742 9.378 16.178 1.00 74.50 81 ARG A O 1
ATOM 645 N N . THR A 1 82 ? -1.733 8.662 16.892 1.00 70.56 82 THR A N 1
ATOM 646 C CA . THR A 1 82 ? -1.682 9.601 18.014 1.00 70.56 82 THR A CA 1
ATOM 647 C C . THR A 1 82 ? -1.375 11.017 17.507 1.00 70.56 82 THR A C 1
ATOM 649 O O . THR A 1 82 ? -0.806 11.174 16.418 1.00 70.56 82 THR A O 1
ATOM 652 N N . PRO A 1 83 ? -1.725 12.069 18.269 1.00 67.44 83 PRO A N 1
ATOM 653 C CA . PRO A 1 83 ? -1.327 13.444 17.957 1.00 67.44 83 PRO A CA 1
ATOM 654 C C . PRO A 1 83 ? 0.191 13.610 17.800 1.00 67.44 83 PRO A C 1
ATOM 656 O O . PRO A 1 83 ? 0.646 14.464 17.042 1.00 67.44 83 PRO A O 1
ATOM 659 N N . GLU A 1 84 ? 0.971 12.777 18.491 1.00 70.50 84 GLU A N 1
ATOM 660 C CA . GLU A 1 84 ? 2.433 12.750 18.447 1.00 70.50 84 GLU A CA 1
ATOM 661 C C . GLU A 1 84 ? 2.996 12.061 17.186 1.00 70.50 84 GLU A C 1
ATOM 663 O O . GLU A 1 84 ? 4.196 12.134 16.925 1.00 70.50 84 GLU A O 1
ATOM 668 N N . GLY A 1 85 ? 2.137 11.445 16.366 1.00 66.12 85 GLY A N 1
ATOM 669 C CA . GLY A 1 85 ? 2.512 10.785 15.115 1.00 66.12 85 GLY A CA 1
ATOM 670 C C . GLY A 1 85 ? 2.834 9.296 15.249 1.00 66.12 85 GLY A C 1
ATOM 671 O O . GLY A 1 85 ? 3.214 8.678 14.251 1.00 66.12 85 GLY A O 1
ATOM 672 N N . ASP A 1 86 ? 2.648 8.707 16.432 1.00 69.62 86 ASP A N 1
ATOM 673 C CA . ASP A 1 86 ? 2.813 7.270 16.627 1.00 69.62 86 ASP A CA 1
ATOM 674 C C . ASP A 1 86 ? 1.660 6.511 15.964 1.00 69.62 86 ASP A C 1
ATOM 676 O O . ASP A 1 86 ? 0.488 6.897 16.028 1.00 69.62 86 ASP A O 1
ATOM 680 N N . LEU A 1 87 ? 2.015 5.419 15.287 1.00 73.81 87 LEU A N 1
ATOM 681 C CA . LEU A 1 87 ? 1.076 4.564 14.576 1.00 73.81 87 LEU A CA 1
ATOM 682 C C . LEU A 1 87 ? 0.933 3.242 15.326 1.00 73.81 87 LEU A C 1
ATOM 684 O O . LEU A 1 87 ? 1.844 2.412 15.327 1.00 73.81 87 LEU A O 1
ATOM 688 N N . HIS A 1 88 ? -0.236 3.027 15.918 1.00 78.44 88 HIS A N 1
ATOM 689 C CA . HIS A 1 88 ? -0.593 1.749 16.521 1.00 78.44 88 HIS A CA 1
ATOM 690 C C . HIS A 1 88 ? -1.407 0.938 15.522 1.00 78.44 88 HIS A C 1
ATOM 692 O O . HIS A 1 88 ? -2.370 1.449 14.959 1.00 78.44 88 HIS A O 1
ATOM 698 N N . ILE A 1 89 ? -1.014 -0.317 15.293 1.00 79.81 89 ILE A N 1
ATOM 699 C CA . ILE A 1 89 ? -1.656 -1.208 14.322 1.00 79.81 89 ILE A CA 1
ATOM 700 C C . ILE A 1 89 ? -2.036 -2.506 15.029 1.00 79.81 89 ILE A C 1
ATOM 702 O O . ILE A 1 89 ? -1.185 -3.151 15.642 1.00 79.81 89 ILE A O 1
ATOM 706 N N . ALA A 1 90 ? -3.294 -2.915 14.889 1.00 83.00 90 ALA A N 1
ATOM 707 C CA . ALA A 1 90 ? -3.789 -4.209 15.336 1.00 83.00 90 ALA A CA 1
ATOM 708 C C . ALA A 1 90 ? -4.462 -4.949 14.165 1.00 83.00 90 ALA A C 1
ATOM 710 O O . ALA A 1 90 ? -5.264 -4.353 13.444 1.00 83.00 90 ALA A O 1
ATOM 711 N N . PRO A 1 91 ? -4.157 -6.238 13.931 1.00 83.56 91 PRO A N 1
ATOM 712 C CA . PRO A 1 91 ? -4.818 -7.007 12.882 1.00 83.56 91 PRO A CA 1
ATOM 713 C C . PRO A 1 91 ? -6.311 -7.161 13.187 1.00 83.56 91 PRO A C 1
ATOM 715 O O . PRO A 1 91 ? -6.677 -7.561 14.290 1.00 83.56 91 PRO A O 1
ATOM 718 N N . ALA A 1 92 ? -7.166 -6.876 12.202 1.00 83.94 92 ALA A N 1
ATOM 719 C CA . ALA A 1 92 ? -8.607 -7.023 12.359 1.00 83.94 92 ALA A CA 1
ATOM 720 C C . ALA A 1 92 ? -9.009 -8.491 12.179 1.00 83.94 92 ALA A C 1
ATOM 722 O O . ALA A 1 92 ? -8.684 -9.144 11.182 1.00 83.94 92 ALA A O 1
ATOM 723 N N . THR A 1 93 ? -9.751 -9.029 13.138 1.00 84.75 93 THR A N 1
ATOM 724 C CA . THR A 1 93 ? -10.310 -10.374 13.044 1.00 84.75 93 THR A CA 1
ATOM 725 C C . THR A 1 93 ? -11.580 -10.384 12.193 1.00 84.75 93 THR A C 1
ATOM 727 O O . THR A 1 93 ? -12.323 -9.407 12.101 1.00 84.75 93 THR A O 1
ATOM 730 N N . ARG A 1 94 ? -11.909 -11.547 11.614 1.00 83.19 94 ARG A N 1
ATOM 731 C CA . ARG A 1 94 ? -13.154 -11.718 10.837 1.00 83.19 94 ARG A CA 1
ATOM 732 C C . ARG A 1 94 ? -14.418 -11.400 11.642 1.00 83.19 94 ARG A C 1
ATOM 734 O O . ARG A 1 94 ? -15.416 -10.982 11.066 1.00 83.19 94 ARG A O 1
ATOM 741 N N . ARG A 1 95 ? -14.391 -11.619 12.963 1.00 83.31 95 ARG A N 1
ATOM 742 C CA . ARG A 1 95 ? -15.520 -11.291 13.847 1.00 83.31 95 ARG A CA 1
ATOM 743 C C . ARG A 1 95 ? -15.723 -9.782 13.939 1.00 83.31 95 ARG A C 1
ATOM 745 O O . ARG A 1 95 ? -16.853 -9.329 13.821 1.00 83.31 95 ARG A O 1
ATOM 752 N N . GLU A 1 96 ? -14.647 -9.018 14.085 1.00 83.25 96 GLU A N 1
ATOM 753 C CA . GLU A 1 96 ? -14.706 -7.553 14.146 1.00 83.25 96 GLU A CA 1
ATOM 754 C C . GLU A 1 96 ? -15.145 -6.954 12.806 1.00 83.25 96 GLU A C 1
ATOM 756 O O . GLU A 1 96 ? -16.017 -6.089 12.777 1.00 83.25 96 GLU A O 1
ATOM 761 N N . LEU A 1 97 ? -14.642 -7.485 11.687 1.00 83.62 97 LEU A N 1
ATOM 762 C CA . LEU A 1 97 ? -15.089 -7.086 10.347 1.00 83.62 97 LEU A CA 1
ATOM 763 C C . LEU A 1 97 ? -16.582 -7.378 10.121 1.00 83.62 97 LEU A C 1
ATOM 765 O O . LEU A 1 97 ? -17.290 -6.564 9.526 1.00 83.62 97 LEU A O 1
ATOM 769 N N . ALA A 1 98 ? -17.092 -8.503 10.635 1.00 84.38 98 ALA A N 1
ATOM 770 C CA . ALA A 1 98 ? -18.519 -8.815 10.585 1.00 84.38 98 ALA A CA 1
ATOM 771 C C . ALA A 1 98 ? -19.360 -7.836 11.427 1.00 84.38 98 ALA A C 1
ATOM 773 O O . ALA A 1 98 ? -20.431 -7.421 10.982 1.00 84.38 98 ALA A O 1
ATOM 774 N N . SER A 1 99 ? -18.867 -7.423 12.599 1.00 83.00 99 SER A N 1
ATOM 775 C CA . SER A 1 99 ? -19.511 -6.399 13.434 1.00 83.00 99 SER A CA 1
ATOM 776 C C . SER A 1 99 ? -19.549 -5.036 12.740 1.00 83.00 99 SER A C 1
ATOM 778 O O . SER A 1 99 ? -20.591 -4.385 12.722 1.00 83.00 99 SER A O 1
ATOM 780 N N . ILE A 1 100 ? -18.451 -4.633 12.094 1.00 83.00 100 ILE A N 1
ATOM 781 C CA . ILE A 1 100 ? -18.393 -3.402 11.293 1.00 83.00 100 ILE A CA 1
ATOM 782 C C . ILE A 1 100 ? -19.396 -3.459 10.147 1.00 83.00 100 ILE A C 1
ATOM 784 O O . ILE A 1 100 ? -20.113 -2.489 9.912 1.00 83.00 100 ILE A O 1
ATOM 788 N N . LYS A 1 101 ? -19.486 -4.597 9.454 1.00 85.81 101 LYS A N 1
ATOM 789 C CA . LYS A 1 101 ? -20.467 -4.797 8.384 1.00 85.81 101 LYS A CA 1
ATOM 790 C C . LYS A 1 101 ? -21.901 -4.679 8.895 1.00 85.81 101 LYS A C 1
ATOM 792 O O . LYS A 1 101 ? -22.730 -4.080 8.218 1.00 85.81 101 LYS A O 1
ATOM 797 N N . ALA A 1 102 ? -22.197 -5.224 10.073 1.00 84.81 102 ALA A N 1
ATOM 798 C CA . ALA A 1 102 ? -23.518 -5.104 10.684 1.00 84.81 102 ALA A CA 1
ATOM 799 C C . ALA A 1 102 ? -23.862 -3.651 11.061 1.00 84.81 102 ALA A C 1
ATOM 801 O O . ALA A 1 102 ? -25.013 -3.250 10.919 1.00 84.81 102 ALA A O 1
ATOM 802 N N . LEU A 1 103 ? -22.875 -2.864 11.503 1.00 82.44 103 LEU A N 1
ATOM 803 C CA . LEU A 1 103 ? -23.067 -1.472 11.928 1.00 82.44 103 LEU A CA 1
ATOM 804 C C . LEU A 1 103 ? -23.127 -0.485 10.757 1.00 82.44 103 LEU A C 1
ATOM 806 O O . LEU A 1 103 ? -23.997 0.376 10.708 1.00 82.44 103 LEU A O 1
ATOM 810 N N . THR A 1 104 ? -22.208 -0.610 9.803 1.00 81.44 104 THR A N 1
ATOM 811 C CA . THR A 1 104 ? -22.071 0.322 8.670 1.00 81.44 104 THR A CA 1
ATOM 812 C C . THR A 1 104 ? -22.870 -0.105 7.439 1.00 81.44 104 THR A C 1
ATOM 814 O O . THR A 1 104 ? -23.010 0.667 6.492 1.00 81.44 104 THR A O 1
ATOM 817 N N . GLY A 1 105 ? -23.362 -1.348 7.411 1.00 82.19 105 GLY A N 1
ATOM 818 C CA . GLY A 1 105 ? -24.047 -1.945 6.263 1.00 82.19 105 GLY A CA 1
ATOM 819 C C . GLY A 1 105 ? -23.133 -2.274 5.075 1.00 82.19 105 GLY A C 1
ATOM 820 O O . GLY A 1 105 ? -23.608 -2.841 4.092 1.00 82.19 105 GLY A O 1
ATOM 821 N N . ARG A 1 106 ? -21.834 -1.949 5.146 1.00 80.50 106 ARG A N 1
ATOM 822 C CA . ARG A 1 106 ? -20.868 -2.143 4.056 1.00 80.50 106 ARG A CA 1
ATOM 823 C C . ARG A 1 106 ? -19.993 -3.359 4.273 1.00 80.50 106 ARG A C 1
ATOM 825 O O . ARG A 1 106 ? -19.558 -3.649 5.385 1.00 80.50 106 ARG A O 1
ATOM 832 N N . ASN A 1 107 ? -19.699 -4.068 3.189 1.00 83.44 107 ASN A N 1
ATOM 833 C CA . ASN A 1 107 ? -18.783 -5.196 3.227 1.00 83.44 107 ASN A CA 1
ATOM 834 C C . ASN A 1 107 ? -17.425 -4.793 2.654 1.00 83.44 107 ASN A C 1
ATOM 836 O O . ASN A 1 107 ? -17.142 -5.004 1.472 1.00 83.44 107 ASN A O 1
ATOM 840 N N . TYR A 1 108 ? -16.570 -4.251 3.519 1.00 80.12 108 TYR A N 1
ATOM 841 C CA . TYR A 1 108 ? -15.235 -3.787 3.145 1.00 80.12 108 TYR A CA 1
ATOM 842 C C . TYR A 1 108 ? -14.376 -4.890 2.522 1.00 80.12 108 TYR A C 1
ATOM 844 O O . TYR A 1 108 ? -13.617 -4.599 1.601 1.00 80.12 108 TYR A O 1
ATOM 852 N N . GLU A 1 109 ? -14.554 -6.158 2.919 1.00 78.31 109 GLU A N 1
ATOM 853 C CA . GLU A 1 109 ? -13.815 -7.284 2.330 1.00 78.31 109 GLU A CA 1
ATOM 854 C C . GLU A 1 109 ? -14.071 -7.462 0.831 1.00 78.31 109 GLU A C 1
ATOM 856 O O . GLU A 1 109 ? -13.181 -7.892 0.096 1.00 78.31 109 GLU A O 1
ATOM 861 N N . THR A 1 110 ? -15.275 -7.125 0.369 1.00 78.50 110 THR A N 1
ATOM 862 C CA . THR A 1 110 ? -15.669 -7.247 -1.041 1.00 78.50 110 THR A CA 1
ATOM 863 C C . THR A 1 110 ? -15.613 -5.925 -1.796 1.00 78.50 110 THR A C 1
ATOM 865 O O . THR A 1 110 ? -15.396 -5.924 -3.006 1.00 78.50 110 THR A O 1
ATOM 868 N N . GLU A 1 111 ? -15.816 -4.805 -1.103 1.00 78.44 111 GLU A N 1
ATOM 869 C CA . GLU A 1 111 ? -15.872 -3.472 -1.708 1.00 78.44 111 GLU A CA 1
ATOM 870 C C . GLU A 1 111 ? -14.480 -2.864 -1.907 1.00 78.44 111 GLU A C 1
ATOM 872 O O . GLU A 1 111 ? -14.235 -2.188 -2.908 1.00 78.44 111 GLU A O 1
ATOM 877 N N . TYR A 1 112 ? -13.539 -3.124 -0.994 1.00 77.94 112 TYR A N 1
ATOM 878 C CA . TYR A 1 112 ? -12.205 -2.550 -1.088 1.00 77.94 112 TYR A CA 1
ATOM 879 C C . TYR A 1 112 ? -11.333 -3.319 -2.085 1.00 77.94 112 TYR A C 1
ATOM 881 O O . TYR A 1 112 ? -10.969 -4.482 -1.889 1.00 77.94 112 TYR A O 1
ATOM 889 N N . ARG A 1 113 ? -10.938 -2.638 -3.165 1.00 78.56 113 ARG A N 1
ATOM 890 C CA . ARG A 1 113 ? -9.957 -3.141 -4.133 1.00 78.56 113 ARG A CA 1
ATOM 891 C C . ARG A 1 113 ? -8.673 -2.345 -3.978 1.00 78.56 113 ARG A C 1
ATOM 893 O O . ARG A 1 113 ? -8.627 -1.169 -4.330 1.00 78.56 113 ARG A O 1
ATOM 900 N N . PHE A 1 114 ? -7.631 -3.002 -3.473 1.00 76.88 114 PHE A N 1
ATOM 901 C CA . PHE A 1 114 ? -6.322 -2.379 -3.315 1.00 76.88 114 PHE A CA 1
ATOM 902 C C . PHE A 1 114 ? -5.830 -1.839 -4.675 1.00 76.88 114 PHE A C 1
ATOM 904 O O . PHE A 1 114 ? -5.771 -2.609 -5.643 1.00 76.88 114 PHE A O 1
ATOM 911 N N . PRO A 1 115 ? -5.514 -0.537 -4.797 1.00 79.38 115 PRO A N 1
ATOM 912 C CA . PRO A 1 115 ? -5.203 0.094 -6.074 1.00 79.38 115 PRO A CA 1
ATOM 913 C C . PRO A 1 115 ? -3.755 -0.192 -6.487 1.00 79.38 115 PRO A C 1
ATOM 915 O O . PRO A 1 115 ? -2.923 0.709 -6.551 1.00 79.38 115 PRO A O 1
ATOM 918 N N . TYR A 1 116 ? -3.471 -1.455 -6.813 1.00 78.50 116 TYR A N 1
ATOM 919 C CA . TYR A 1 116 ? -2.157 -1.957 -7.223 1.00 78.50 116 TYR A CA 1
ATOM 92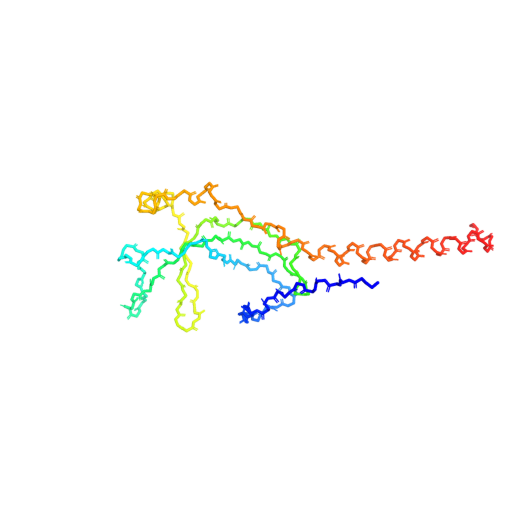0 C C . TYR A 1 116 ? -1.446 -1.039 -8.220 1.00 78.50 116 TYR A C 1
ATOM 922 O O . TYR A 1 116 ? -0.266 -0.755 -8.057 1.00 78.50 116 TYR A O 1
ATOM 930 N N . TRP A 1 117 ? -2.176 -0.508 -9.205 1.00 78.19 117 TRP A N 1
ATOM 931 C CA . TRP A 1 117 ? -1.636 0.369 -10.248 1.00 78.19 117 TRP A CA 1
ATOM 932 C C . TRP A 1 117 ? -0.871 1.588 -9.703 1.00 78.19 117 TRP A C 1
ATOM 934 O O . TRP A 1 117 ? 0.103 2.013 -10.322 1.00 78.19 117 TRP A O 1
ATOM 944 N N . ARG A 1 118 ? -1.252 2.118 -8.530 1.00 81.00 118 ARG A N 1
ATOM 945 C CA . ARG A 1 118 ? -0.577 3.262 -7.888 1.00 81.00 118 ARG A CA 1
ATOM 946 C C . ARG A 1 118 ? 0.830 2.922 -7.404 1.00 81.00 118 ARG A C 1
ATOM 948 O O . ARG A 1 118 ? 1.621 3.831 -7.185 1.00 81.00 118 ARG A O 1
ATOM 955 N N . HIS A 1 119 ? 1.143 1.636 -7.282 1.00 81.62 119 HIS A N 1
ATOM 956 C CA . HIS A 1 119 ? 2.389 1.124 -6.719 1.00 81.62 119 HIS A CA 1
ATOM 957 C C . HIS A 1 119 ? 3.309 0.469 -7.765 1.00 81.62 119 HIS A C 1
ATOM 959 O O . HIS A 1 119 ? 4.322 -0.120 -7.401 1.00 81.62 119 HIS A O 1
ATOM 965 N N . TYR A 1 120 ? 2.972 0.558 -9.058 1.00 85.94 120 TYR A N 1
ATOM 966 C CA . TYR A 1 120 ? 3.760 -0.033 -10.152 1.00 85.94 120 TYR A CA 1
ATOM 967 C C . TYR A 1 120 ? 4.351 0.999 -11.121 1.00 85.94 120 TYR A C 1
ATOM 969 O O . TYR A 1 120 ? 4.973 0.621 -12.114 1.00 85.94 120 TYR A O 1
ATOM 977 N N . TRP A 1 121 ? 4.196 2.301 -10.875 1.00 86.00 121 TRP A N 1
ATOM 978 C CA . TRP A 1 121 ? 4.662 3.311 -11.831 1.00 86.00 121 TRP A CA 1
ATOM 979 C C . TRP A 1 121 ? 6.192 3.407 -11.925 1.00 86.00 121 TRP A C 1
ATOM 981 O O . TRP A 1 121 ? 6.695 3.828 -12.965 1.00 86.00 121 TRP A O 1
ATOM 991 N N . GLY A 1 122 ? 6.947 2.941 -10.920 1.00 85.31 122 GLY A N 1
ATOM 992 C CA . GLY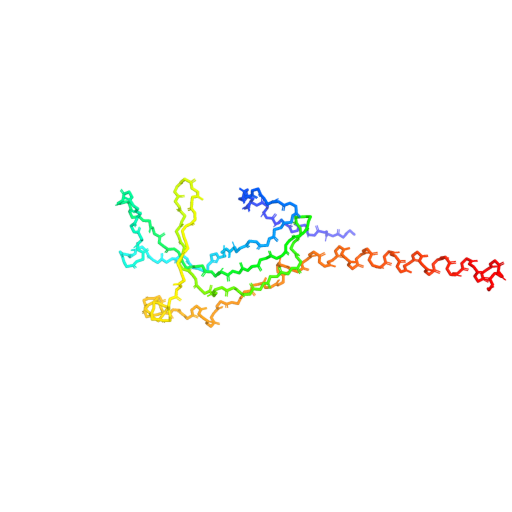 A 1 122 ? 8.411 2.859 -10.990 1.00 85.31 122 GLY A CA 1
ATOM 993 C C . GLY A 1 122 ? 8.920 2.016 -12.170 1.00 85.31 122 GLY A C 1
ATOM 994 O O . GLY A 1 122 ? 9.997 2.280 -12.709 1.00 85.31 122 GLY A O 1
ATOM 995 N N . TRP A 1 123 ? 8.115 1.068 -12.666 1.00 88.25 123 TRP A N 1
ATOM 996 C CA . TRP A 1 123 ? 8.445 0.281 -13.858 1.00 88.25 123 TRP A CA 1
ATOM 997 C C . TRP A 1 123 ? 8.562 1.108 -15.135 1.00 88.25 123 TRP A C 1
ATOM 999 O O . TRP A 1 123 ? 9.265 0.690 -16.054 1.00 88.25 123 TRP A O 1
ATOM 1009 N N . ILE A 1 124 ? 7.932 2.283 -15.201 1.00 88.81 124 ILE A N 1
ATOM 1010 C CA . ILE A 1 124 ? 8.049 3.180 -16.355 1.00 88.81 124 ILE A CA 1
ATOM 1011 C C . ILE A 1 124 ? 9.511 3.598 -16.537 1.00 88.81 124 ILE A C 1
ATOM 1013 O O . ILE A 1 124 ? 10.044 3.506 -17.641 1.00 88.81 124 ILE A O 1
ATOM 1017 N N . SER A 1 125 ? 10.193 3.969 -15.453 1.00 87.00 125 SER A N 1
ATOM 1018 C CA . SER A 1 125 ? 11.609 4.351 -15.478 1.00 87.00 125 SER A CA 1
ATOM 1019 C C . SER A 1 125 ? 12.498 3.203 -15.962 1.00 87.00 125 SER A C 1
ATOM 1021 O O . SER A 1 125 ? 13.402 3.407 -16.773 1.00 87.00 125 SER A O 1
ATOM 1023 N N . VAL A 1 126 ? 12.201 1.974 -15.527 1.00 89.19 126 VAL A N 1
ATOM 1024 C CA . VAL A 1 126 ? 12.913 0.767 -15.977 1.00 89.19 126 VAL A CA 1
ATOM 1025 C C . VAL A 1 126 ? 12.658 0.499 -17.458 1.00 89.19 126 VAL A C 1
ATOM 1027 O O . VAL A 1 126 ? 13.605 0.223 -18.190 1.00 89.19 126 VAL A O 1
ATOM 1030 N N . ALA A 1 127 ? 11.415 0.626 -17.925 1.00 91.94 127 ALA A N 1
ATOM 1031 C CA . ALA A 1 127 ? 11.065 0.440 -19.330 1.00 91.94 127 ALA A CA 1
ATOM 1032 C C . ALA A 1 127 ? 11.773 1.459 -20.238 1.00 91.94 127 ALA A C 1
ATOM 1034 O O . ALA A 1 127 ? 12.303 1.086 -21.287 1.00 91.94 127 ALA A O 1
ATOM 1035 N N . VAL A 1 128 ? 11.844 2.726 -19.815 1.00 93.19 128 VAL A N 1
ATOM 1036 C CA . VAL A 1 128 ? 12.569 3.786 -20.533 1.00 93.19 128 VAL A CA 1
ATOM 1037 C C . VAL A 1 128 ? 14.064 3.477 -20.596 1.00 93.19 128 VAL A C 1
ATOM 1039 O O . VAL A 1 128 ? 14.654 3.526 -21.677 1.00 93.19 128 VAL A O 1
ATOM 1042 N N . LEU A 1 129 ? 14.675 3.104 -19.467 1.00 93.19 129 LEU A N 1
ATOM 1043 C CA . LEU A 1 129 ? 16.096 2.757 -19.415 1.00 93.19 129 LEU A CA 1
ATOM 1044 C C . LEU A 1 129 ? 16.412 1.550 -20.307 1.00 93.19 129 LEU A C 1
ATOM 1046 O O . LEU A 1 129 ? 17.373 1.573 -21.075 1.00 93.19 129 LEU A O 1
ATOM 1050 N N . LEU A 1 130 ? 15.578 0.511 -20.248 1.00 95.38 130 LEU A N 1
ATOM 1051 C CA . LEU A 1 130 ? 15.734 -0.688 -21.064 1.00 95.38 130 LEU A CA 1
ATOM 1052 C C . LEU A 1 130 ? 15.608 -0.358 -22.559 1.00 95.38 130 LEU A C 1
ATOM 1054 O O . LEU A 1 130 ? 16.439 -0.787 -23.359 1.00 95.38 130 LEU A O 1
ATOM 1058 N N . GLY A 1 131 ? 14.613 0.452 -22.931 1.00 95.62 131 GLY A N 1
ATOM 1059 C CA . GLY A 1 131 ? 14.430 0.936 -24.298 1.00 95.62 131 GLY A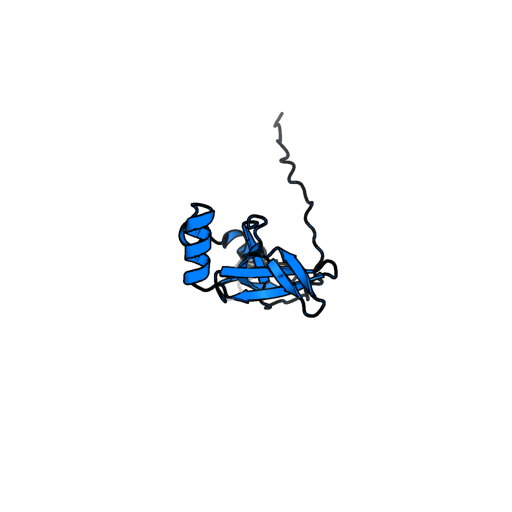 CA 1
ATOM 1060 C C . GLY A 1 131 ? 15.642 1.720 -24.804 1.00 95.62 131 GLY A C 1
ATOM 1061 O O . GLY A 1 131 ? 16.104 1.485 -25.922 1.00 95.62 131 GLY A O 1
ATOM 1062 N N . TYR A 1 132 ? 16.212 2.584 -23.963 1.00 95.75 132 TYR A N 1
ATOM 1063 C CA . TYR A 1 132 ? 17.418 3.344 -24.284 1.00 95.75 132 TYR A CA 1
ATOM 1064 C C . TYR A 1 132 ? 18.642 2.441 -24.503 1.00 95.75 132 TYR A C 1
ATOM 1066 O O . TYR A 1 132 ? 19.341 2.578 -25.507 1.00 95.75 132 TYR A O 1
ATOM 1074 N N . VAL A 1 133 ? 18.871 1.458 -23.625 1.00 95.88 133 VAL A N 1
ATOM 1075 C CA . VAL A 1 133 ? 19.975 0.491 -23.770 1.00 95.88 133 VAL A CA 1
ATOM 1076 C C . VAL A 1 133 ? 19.823 -0.343 -25.044 1.00 95.88 133 VAL A C 1
ATOM 1078 O O . VAL A 1 133 ? 20.793 -0.547 -25.777 1.00 95.88 133 VAL A O 1
ATOM 1081 N N . LEU A 1 134 ? 18.608 -0.806 -25.348 1.00 95.88 134 LEU A N 1
ATOM 1082 C CA . LEU A 1 134 ? 18.327 -1.544 -26.581 1.00 95.88 134 LEU A CA 1
ATOM 1083 C C . LEU A 1 134 ? 18.560 -0.681 -27.824 1.00 95.88 134 LEU A C 1
ATOM 1085 O O . LEU A 1 134 ? 19.101 -1.168 -28.819 1.00 95.88 134 LEU A O 1
ATOM 1089 N N . TRP A 1 135 ? 18.188 0.597 -27.767 1.00 95.06 135 TRP A N 1
ATOM 1090 C CA . TRP A 1 135 ? 18.433 1.549 -28.843 1.00 95.06 135 TRP A CA 1
ATOM 1091 C C . TRP A 1 135 ? 19.932 1.775 -29.081 1.00 95.06 135 TRP A C 1
ATOM 1093 O O . TRP A 1 135 ? 20.381 1.691 -30.226 1.00 95.06 135 TRP A O 1
ATOM 1103 N N . LEU A 1 136 ? 20.725 1.960 -28.019 1.00 95.19 136 LEU A N 1
ATOM 1104 C CA . LEU A 1 136 ? 22.183 2.079 -28.120 1.00 95.19 136 LEU A CA 1
ATOM 1105 C C . LEU A 1 136 ? 22.819 0.826 -28.729 1.00 95.19 136 LEU A C 1
ATOM 1107 O O . LEU A 1 136 ? 23.576 0.936 -29.691 1.00 95.19 136 LEU A O 1
ATOM 1111 N N . ARG A 1 137 ? 22.444 -0.368 -28.251 1.00 92.94 137 ARG A N 1
ATOM 1112 C CA . ARG A 1 137 ? 22.951 -1.637 -28.799 1.00 92.94 137 ARG A CA 1
ATOM 1113 C C . ARG A 1 137 ? 22.616 -1.813 -30.276 1.00 92.94 137 ARG A C 1
ATOM 1115 O O . ARG A 1 137 ? 23.453 -2.277 -31.045 1.00 92.94 137 ARG A O 1
ATOM 1122 N N . ARG A 1 138 ? 21.404 -1.433 -30.696 1.00 92.75 138 ARG A N 1
ATOM 1123 C CA . ARG A 1 138 ? 21.020 -1.452 -32.117 1.00 92.75 138 ARG A CA 1
ATOM 1124 C C . ARG A 1 138 ? 21.870 -0.490 -32.940 1.00 92.75 138 ARG A C 1
ATOM 1126 O O . ARG A 1 138 ? 22.277 -0.844 -34.041 1.00 92.75 138 ARG A O 1
ATOM 1133 N N . ARG A 1 139 ? 22.164 0.697 -32.407 1.00 92.06 139 ARG A N 1
ATOM 1134 C CA . ARG A 1 139 ? 23.001 1.700 -33.076 1.00 92.06 139 ARG A CA 1
ATOM 1135 C C . ARG A 1 139 ? 24.453 1.241 -33.206 1.00 92.06 139 ARG A C 1
ATOM 1137 O O . ARG A 1 139 ? 25.053 1.442 -34.253 1.00 92.06 139 ARG A O 1
ATOM 1144 N N . GLU A 1 140 ? 25.004 0.618 -32.170 1.00 90.00 140 GLU A N 1
ATOM 1145 C CA . GLU A 1 140 ? 26.348 0.034 -32.200 1.00 90.00 140 GLU A CA 1
ATOM 1146 C C . GLU A 1 140 ? 26.442 -1.125 -33.187 1.00 90.00 140 GLU A C 1
ATOM 1148 O O . GLU A 1 140 ? 27.383 -1.171 -33.972 1.00 90.00 140 GLU A O 1
ATOM 1153 N N . LYS A 1 141 ? 25.449 -2.022 -33.199 1.00 87.81 141 LYS A N 1
ATOM 1154 C CA . LYS A 1 141 ? 25.392 -3.109 -34.178 1.00 87.81 141 LYS A CA 1
ATOM 1155 C C . LYS A 1 141 ? 25.338 -2.569 -35.608 1.00 87.81 141 LYS A C 1
ATOM 1157 O O . LYS A 1 141 ? 26.153 -2.966 -36.424 1.00 87.81 141 LYS A O 1
ATOM 1162 N N . ALA A 1 142 ? 24.462 -1.600 -35.879 1.00 86.00 142 ALA A N 1
ATOM 1163 C CA . ALA A 1 142 ? 24.371 -0.970 -37.195 1.00 86.00 142 ALA A CA 1
ATOM 1164 C C . ALA A 1 142 ? 25.679 -0.281 -37.622 1.00 86.00 142 ALA A C 1
ATOM 1166 O O . ALA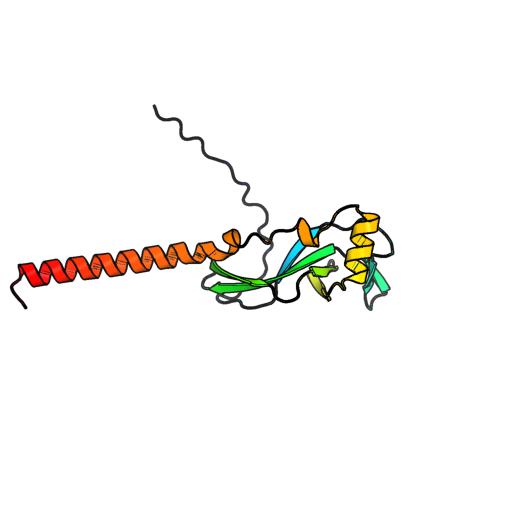 A 1 142 ? 25.993 -0.257 -38.806 1.00 86.00 142 ALA A O 1
ATOM 1167 N N . ARG A 1 143 ? 26.451 0.266 -36.671 1.00 83.19 143 ARG A N 1
ATOM 1168 C CA . ARG A 1 143 ? 27.789 0.811 -36.947 1.00 83.19 143 ARG A CA 1
ATOM 1169 C C . ARG A 1 143 ? 28.799 -0.285 -37.279 1.00 83.19 143 ARG A C 1
ATOM 1171 O O . ARG A 1 143 ? 29.473 -0.163 -38.284 1.00 83.19 143 ARG A O 1
ATOM 1178 N N . ARG A 1 144 ? 28.858 -1.373 -36.503 1.00 81.19 144 ARG A N 1
ATOM 1179 C CA . ARG A 1 144 ? 29.759 -2.511 -36.785 1.00 81.19 144 ARG A CA 1
ATOM 1180 C C . ARG A 1 144 ? 29.459 -3.175 -38.129 1.00 81.19 144 ARG A C 1
ATOM 1182 O O . ARG A 1 144 ? 30.386 -3.456 -38.881 1.00 81.19 144 ARG A O 1
ATOM 1189 N N . ASP A 1 145 ? 28.174 -3.346 -38.442 1.00 83.31 145 ASP A N 1
ATOM 1190 C CA . ASP A 1 145 ? 27.716 -3.876 -39.729 1.00 83.31 145 ASP A CA 1
ATOM 1191 C C . ASP A 1 145 ? 28.104 -2.930 -40.889 1.00 83.31 145 ASP A C 1
ATOM 1193 O O . ASP A 1 145 ? 28.463 -3.397 -41.968 1.00 83.31 145 ASP A O 1
ATOM 1197 N N . ALA A 1 146 ? 28.077 -1.606 -40.672 1.00 79.19 146 ALA A N 1
ATOM 1198 C CA . ALA A 1 146 ? 28.513 -0.609 -41.657 1.00 79.19 146 ALA A CA 1
ATOM 1199 C C . ALA A 1 146 ? 30.045 -0.525 -41.805 1.00 79.19 146 ALA A C 1
ATOM 1201 O O . ALA A 1 146 ? 30.534 -0.288 -42.907 1.00 79.19 146 ALA A O 1
ATOM 1202 N N . ASP A 1 147 ? 30.792 -0.756 -40.724 1.00 82.56 147 ASP A N 1
ATOM 1203 C CA . ASP A 1 147 ? 32.259 -0.728 -40.698 1.00 82.56 147 ASP A CA 1
ATOM 1204 C C . ASP A 1 147 ? 32.889 -2.055 -41.182 1.00 82.56 147 ASP A C 1
ATOM 1206 O O . ASP A 1 147 ? 34.112 -2.182 -41.232 1.00 82.56 147 ASP A O 1
ATOM 1210 N N . GLY A 1 148 ? 32.076 -3.056 -41.549 1.00 65.44 148 GLY A N 1
ATOM 1211 C CA . GLY A 1 148 ? 32.535 -4.344 -42.088 1.00 65.44 148 GLY A CA 1
ATOM 1212 C C . GLY A 1 148 ? 33.242 -5.249 -41.071 1.00 65.44 148 GLY A C 1
ATOM 1213 O O . GLY A 1 148 ? 33.862 -6.238 -41.460 1.00 65.44 148 GLY A O 1
ATOM 1214 N N . MET A 1 149 ? 33.157 -4.925 -39.778 1.00 57.59 149 MET A N 1
ATOM 1215 C CA . MET A 1 149 ? 33.722 -5.728 -38.694 1.00 57.59 149 MET A CA 1
ATOM 1216 C C . MET A 1 149 ? 32.678 -6.749 -38.227 1.00 57.59 149 MET A C 1
ATOM 1218 O O . MET A 1 149 ? 31.846 -6.441 -37.369 1.00 57.59 149 MET A O 1
ATOM 1222 N N . MET A 1 150 ? 32.714 -7.947 -38.819 1.00 54.47 150 MET A N 1
ATOM 1223 C CA . MET A 1 150 ? 32.069 -9.144 -38.260 1.00 54.47 150 MET A CA 1
ATOM 1224 C C . MET A 1 150 ? 32.941 -9.775 -37.178 1.00 54.47 150 MET A C 1
ATOM 1226 O O . MET A 1 150 ? 34.165 -9.894 -37.411 1.00 54.47 150 MET A O 1
#